Protein AF-A0A653BY93-F1 (afdb_monomer)

Radius of gyration: 13.96 Å; Cα contacts (8 Å, |Δi|>4): 125; chains: 1; bounding box: 40×26×30 Å

Mean predicted aligned error: 3.94 Å

Nearest PDB structures (foldseek):
  1pk8-assembly2_F  TM=9.956E-01  e=1.139E-12  Rattus norvegicus
  1px2-assembly1_A-2  TM=9.949E-01  e=1.066E-12  Rattus norvegicus
  1px2-assembly1_B-2  TM=9.947E-01  e=2.373E-12  Rattus norvegicus
  1pk8-assembly1_B  TM=9.957E-01  e=3.098E-12  Rattus norvegicus
  1pk8-assembly1_D  TM=9.952E-01  e=3.098E-12  Rattus norvegicus

Secondary structure (DSSP, 8-state):
-HHHHHHHHHHHHHHH-TTTS-PPP-EEESSGGG-S--SSSSEEEEESS--TTTTEEEE-SHHHHHHHHHHHHHHTS-EEEEE---GGGG--

Foldseek 3Di:
DVVVVVVVLVVVCVVQPCVRRVDFDKDKFFALPPQQDDPDPFKWKAAADDDDCPRTDTQGDRVSSNVVSVVRNVVVGMMMITYDDPCVVVVD

Solvent-accessible surface area (backbone atoms only — not comparable to full-atom values): 5476 Å² total; per-residue (Å²): 111,69,70,63,53,49,53,52,51,52,54,49,26,72,74,61,34,58,90,77,34,75,71,80,68,68,49,80,31,80,39,36,88,74,52,80,78,76,99,56,71,40,24,34,40,37,43,61,91,58,66,96,70,47,56,55,44,81,32,71,45,72,67,54,43,48,55,47,26,54,54,33,50,76,66,71,40,32,36,36,41,28,67,57,74,71,66,80,74,72,79,118

Organism: Callosobruchus maculatus (NCBI:txid64391)

Sequence (92 aa):
DKPWVFGHLLQLQRRLGKDNFPLIEQTFYPDHHEMITASRFPVVLKLGHAHGGLGKVKVDNISDFQDMASVVAVANTYCTVEPYIDSKLLED

InterPro domains:
  IPR013815 ATP-grasp fold, subdomain 1 [G3DSA:3.30.1490.20] (25-84)
  IPR020898 Synapsin, ATP-binding domain [PF02750] (1-88)

pLDDT: mean 92.58, std 9.6, range [44.97, 98.06]

Structure (mmCIF, N/CA/C/O backbone):
data_AF-A0A653BY93-F1
#
_entry.id   AF-A0A653BY93-F1
#
loop_
_atom_site.group_PDB
_atom_site.id
_atom_site.type_symbol
_atom_site.label_atom_id
_atom_site.label_alt_id
_atom_site.label_comp_id
_atom_site.label_asym_id
_atom_site.label_entity_id
_atom_site.label_seq_id
_atom_site.pdbx_PDB_ins_code
_atom_site.Cartn_x
_atom_site.Cartn_y
_atom_site.Cartn_z
_atom_site.occupancy
_atom_site.B_iso_or_equiv
_atom_site.auth_seq_id
_atom_site.auth_comp_id
_atom_site.auth_asym_id
_atom_site.auth_atom_id
_atom_site.pdbx_PDB_model_num
ATOM 1 N N . ASP A 1 1 ? 2.838 -7.531 -13.238 1.00 76.81 1 ASP A N 1
ATOM 2 C CA . ASP A 1 1 ? 3.180 -6.654 -12.105 1.00 76.81 1 ASP A CA 1
ATOM 3 C C . ASP A 1 1 ? 1.902 -6.142 -11.429 1.00 76.81 1 ASP A C 1
ATOM 5 O O . ASP A 1 1 ? 0.945 -5.853 -12.139 1.00 76.81 1 ASP A O 1
ATOM 9 N N . LYS A 1 2 ? 1.831 -6.105 -10.090 1.00 82.69 2 LYS A N 1
ATOM 10 C CA . LYS A 1 2 ? 0.584 -5.793 -9.351 1.00 82.69 2 LYS A CA 1
ATOM 11 C C . LYS A 1 2 ? 0.157 -4.323 -9.503 1.00 82.69 2 LYS A C 1
ATOM 13 O O . LYS A 1 2 ? -0.987 -4.111 -9.903 1.00 82.69 2 LYS A O 1
ATOM 18 N N . PRO A 1 3 ? 1.039 -3.330 -9.273 1.00 86.25 3 PRO A N 1
ATOM 19 C CA . PRO A 1 3 ? 0.760 -1.922 -9.564 1.00 86.25 3 PRO A CA 1
ATOM 20 C C . PRO A 1 3 ? 0.312 -1.664 -11.005 1.00 86.25 3 PRO A C 1
ATOM 22 O O . PRO A 1 3 ? -0.608 -0.885 -11.238 1.00 86.25 3 PRO A O 1
ATOM 25 N N . TRP A 1 4 ? 0.898 -2.361 -11.983 1.00 90.50 4 TRP A N 1
ATOM 26 C CA . TRP A 1 4 ? 0.514 -2.195 -13.388 1.00 90.50 4 TRP A CA 1
ATOM 27 C C . TRP A 1 4 ? -0.936 -2.625 -13.651 1.00 90.50 4 TRP A C 1
ATOM 29 O O . TRP A 1 4 ? -1.707 -1.893 -14.270 1.00 90.50 4 TRP A O 1
ATOM 39 N N . VAL A 1 5 ? -1.346 -3.775 -13.106 1.00 93.00 5 VAL A N 1
ATOM 40 C CA . VAL A 1 5 ? -2.748 -4.221 -13.165 1.00 93.00 5 VAL A CA 1
ATOM 41 C C . VAL A 1 5 ? -3.663 -3.234 -12.435 1.00 93.00 5 VAL A C 1
ATOM 43 O O . VAL A 1 5 ? -4.737 -2.910 -12.938 1.00 93.00 5 VAL A O 1
ATOM 46 N N . PHE A 1 6 ? -3.226 -2.699 -11.291 1.00 93.69 6 PHE A N 1
ATOM 47 C CA . PHE A 1 6 ? -3.975 -1.681 -10.554 1.00 93.69 6 PHE A CA 1
ATOM 48 C C . PHE A 1 6 ? -4.195 -0.401 -11.382 1.00 93.69 6 PHE A C 1
ATOM 50 O O . PHE A 1 6 ? -5.278 0.182 -11.348 1.00 93.69 6 PHE A O 1
ATOM 57 N N . GLY A 1 7 ? -3.228 -0.020 -12.223 1.00 94.69 7 GLY A N 1
ATOM 58 C CA . GLY A 1 7 ? -3.376 1.061 -13.201 1.00 94.69 7 GLY A CA 1
ATOM 59 C C . GLY A 1 7 ? -4.550 0.858 -14.168 1.00 94.69 7 GLY A C 1
ATOM 60 O O . GLY A 1 7 ? -5.281 1.806 -14.460 1.00 94.69 7 GLY A O 1
ATOM 61 N N . HIS A 1 8 ? -4.803 -0.375 -14.612 1.00 96.56 8 HIS A N 1
ATOM 62 C CA . HIS A 1 8 ? -5.983 -0.688 -15.424 1.00 96.56 8 HIS A CA 1
ATOM 63 C C . HIS A 1 8 ? -7.288 -0.611 -14.626 1.00 96.56 8 HIS A C 1
ATOM 65 O O . HIS A 1 8 ? -8.295 -0.133 -15.148 1.00 96.56 8 HIS A O 1
ATOM 71 N N . LEU A 1 9 ? -7.280 -1.007 -13.350 1.00 97.25 9 LEU A N 1
ATOM 72 C CA . LEU A 1 9 ? -8.445 -0.849 -12.473 1.00 97.25 9 LEU A CA 1
ATOM 73 C C . LEU A 1 9 ? -8.788 0.631 -12.260 1.00 97.25 9 LEU A C 1
ATOM 75 O O . LEU A 1 9 ? -9.960 0.997 -12.303 1.00 97.25 9 LEU A O 1
ATOM 79 N N . LEU A 1 10 ? -7.782 1.500 -12.125 1.00 96.06 10 LEU A N 1
ATOM 80 C CA . LEU A 1 10 ? -7.985 2.951 -12.066 1.00 96.06 10 LEU A CA 1
ATOM 81 C C . LEU A 1 10 ? -8.618 3.495 -13.354 1.00 96.06 10 LEU A C 1
ATOM 83 O O . LEU A 1 10 ? -9.492 4.359 -13.296 1.00 96.06 10 LEU A O 1
ATOM 87 N N . GLN A 1 11 ? -8.223 2.988 -14.526 1.00 96.75 11 GLN A N 1
ATOM 88 C CA . GLN A 1 11 ? -8.852 3.365 -15.801 1.00 96.75 11 GLN A CA 1
ATOM 89 C C . GLN A 1 11 ? -10.324 2.935 -15.862 1.00 96.75 11 GLN A C 1
ATOM 91 O O . GLN A 1 11 ? -11.166 3.697 -16.342 1.00 96.75 11 GLN A O 1
ATOM 96 N N . LEU A 1 12 ? -10.648 1.742 -15.352 1.00 97.19 12 LEU A N 1
ATOM 97 C CA . LEU A 1 12 ? -12.028 1.265 -15.243 1.00 97.19 12 LEU A CA 1
ATOM 98 C C . LEU A 1 12 ? -12.843 2.135 -14.283 1.00 97.19 12 LEU A C 1
ATOM 100 O O . LEU A 1 12 ? -13.922 2.587 -14.660 1.00 97.19 12 LEU A O 1
ATOM 104 N N . GLN A 1 13 ? -12.305 2.456 -13.103 1.00 97.69 13 GLN A N 1
ATOM 105 C CA . GLN A 1 13 ? -12.965 3.347 -12.149 1.00 97.69 13 GLN A CA 1
ATOM 106 C C . GLN A 1 13 ? -13.267 4.718 -12.762 1.00 97.69 13 GLN A C 1
ATOM 108 O O . GLN A 1 13 ? -14.370 5.232 -12.603 1.00 97.69 13 GLN A O 1
ATOM 113 N N . ARG A 1 14 ? -12.321 5.306 -13.508 1.00 96.81 14 ARG A N 1
ATOM 114 C CA . ARG A 1 14 ? -12.528 6.598 -14.188 1.00 96.81 14 ARG A CA 1
ATOM 115 C C . ARG A 1 14 ? -13.659 6.551 -15.215 1.00 96.81 14 ARG A C 1
ATOM 117 O O . ARG A 1 14 ? -14.340 7.552 -15.398 1.00 96.81 14 ARG A O 1
ATOM 124 N N . ARG A 1 15 ? -13.854 5.411 -15.884 1.00 97.94 15 ARG A N 1
ATOM 125 C CA . ARG A 1 15 ? -14.938 5.214 -16.860 1.00 97.94 15 ARG A CA 1
ATOM 126 C C . ARG A 1 15 ? -16.293 4.946 -16.210 1.00 97.94 15 ARG A C 1
ATOM 128 O O . ARG A 1 15 ? -17.299 5.391 -16.745 1.00 97.94 15 ARG A O 1
ATOM 135 N N . LEU A 1 16 ? -16.322 4.177 -15.124 1.00 97.75 16 LEU A N 1
ATOM 136 C CA . LEU A 1 16 ? -17.559 3.694 -14.501 1.00 97.75 16 LEU A CA 1
ATOM 137 C C . LEU A 1 16 ? -18.056 4.601 -13.363 1.00 97.75 16 LEU A C 1
ATOM 139 O O . LEU A 1 16 ? -19.238 4.568 -13.033 1.00 97.75 16 LEU A O 1
ATOM 143 N N . GLY A 1 17 ? -17.182 5.430 -12.790 1.00 96.88 17 GLY A N 1
ATOM 144 C CA . GLY A 1 17 ? -17.462 6.233 -11.599 1.00 96.88 17 GLY A CA 1
ATOM 145 C C . GLY A 1 17 ? -17.216 5.457 -10.301 1.00 96.88 17 GLY A C 1
ATOM 146 O O . GLY A 1 17 ? -17.269 4.226 -10.277 1.00 96.88 17 GLY A O 1
ATOM 147 N N . LYS A 1 18 ? -16.933 6.183 -9.207 1.00 95.75 18 LYS A N 1
ATOM 148 C CA . LYS A 1 18 ? -16.612 5.584 -7.896 1.00 95.75 18 LYS A CA 1
ATOM 149 C C . LYS A 1 18 ? -17.774 4.764 -7.320 1.00 95.75 18 LYS A C 1
ATOM 151 O O . LYS A 1 18 ? -17.515 3.729 -6.722 1.00 95.75 18 LYS A O 1
ATOM 156 N N . ASP A 1 19 ? -19.017 5.175 -7.568 1.00 96.19 19 ASP A N 1
ATOM 157 C CA . ASP A 1 19 ? -20.208 4.488 -7.045 1.00 96.19 19 ASP A CA 1
ATOM 158 C C . ASP A 1 19 ? -20.426 3.117 -7.703 1.00 96.19 19 ASP A C 1
ATOM 160 O O . ASP A 1 19 ? -20.789 2.153 -7.037 1.00 96.19 19 ASP A O 1
ATOM 164 N N . ASN A 1 20 ? -20.149 3.003 -9.007 1.00 96.31 20 ASN A N 1
ATOM 165 C CA . ASN A 1 20 ? -20.304 1.744 -9.748 1.00 96.31 20 ASN A CA 1
ATOM 166 C C . ASN A 1 20 ? -19.058 0.853 -9.674 1.00 96.31 20 ASN A C 1
ATOM 168 O O . ASN A 1 20 ? -19.131 -0.347 -9.937 1.00 96.31 20 ASN A O 1
ATOM 172 N N . PHE A 1 21 ? -17.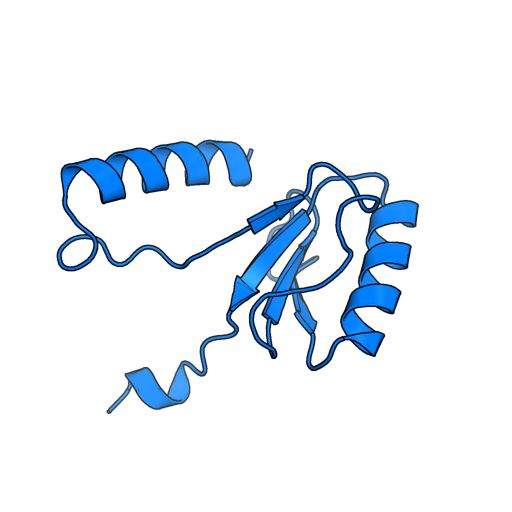898 1.439 -9.373 1.00 97.00 21 PHE A N 1
ATOM 173 C CA . PHE A 1 21 ? -16.636 0.722 -9.248 1.00 97.00 21 PHE A CA 1
ATOM 174 C C . PHE A 1 21 ? -15.824 1.276 -8.063 1.00 97.00 21 PHE A C 1
ATOM 176 O O . PHE A 1 21 ? -14.899 2.079 -8.251 1.00 97.00 21 PHE A O 1
ATOM 183 N N . PRO A 1 22 ? -16.160 0.867 -6.825 1.00 95.00 22 PRO A N 1
ATOM 184 C CA . PRO A 1 22 ? -15.531 1.368 -5.605 1.00 95.00 22 PRO A CA 1
ATOM 185 C C . PRO A 1 22 ? -14.150 0.729 -5.388 1.00 95.00 22 PRO A C 1
ATOM 187 O O 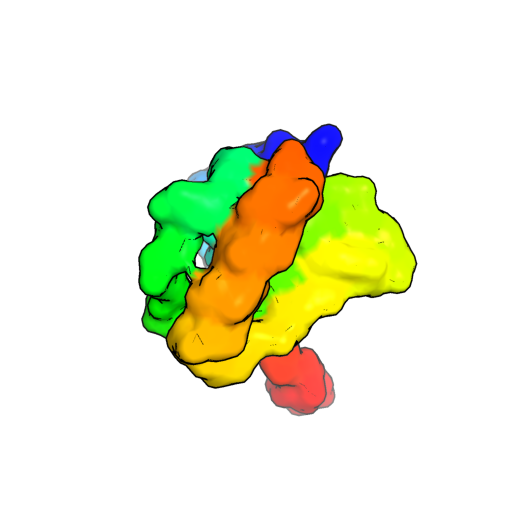. PRO A 1 22 ? -13.934 -0.080 -4.489 1.00 95.00 22 PRO A O 1
ATOM 190 N N . LEU A 1 23 ? -13.192 1.073 -6.249 1.00 96.25 23 LEU A N 1
ATOM 191 C CA . LEU A 1 23 ? -11.793 0.692 -6.093 1.00 96.25 23 LEU A CA 1
ATOM 192 C C . LEU A 1 23 ? -11.191 1.402 -4.875 1.00 96.25 23 LEU A C 1
ATOM 194 O O . LEU A 1 23 ? -11.338 2.619 -4.737 1.00 96.25 23 LEU A O 1
ATOM 198 N N . ILE A 1 24 ? -10.490 0.637 -4.036 1.00 94.94 24 ILE A N 1
ATOM 199 C CA . ILE A 1 24 ? -9.753 1.164 -2.885 1.00 94.94 24 ILE A CA 1
ATOM 200 C C . ILE A 1 24 ? -8.741 2.225 -3.326 1.00 94.94 24 ILE A C 1
ATOM 202 O O . ILE A 1 24 ? -8.112 2.101 -4.376 1.00 94.94 24 ILE A O 1
ATOM 206 N N . GLU A 1 25 ? -8.565 3.267 -2.522 1.00 93.00 25 GLU A N 1
ATOM 207 C CA . GLU A 1 25 ? -7.507 4.244 -2.765 1.00 93.00 25 GLU A CA 1
ATOM 208 C C . GLU A 1 25 ? -6.160 3.633 -2.367 1.00 93.00 25 GLU A C 1
ATOM 210 O O . GLU A 1 25 ? -5.983 3.162 -1.246 1.00 93.00 25 GLU A O 1
ATOM 215 N N . GLN A 1 26 ? -5.215 3.602 -3.304 1.00 95.50 26 GLN A N 1
ATOM 216 C CA . GLN A 1 26 ? -3.900 3.003 -3.110 1.00 95.50 26 GLN A CA 1
ATOM 217 C C . GLN A 1 26 ? -2.830 3.938 -3.671 1.00 95.50 26 GLN A C 1
ATOM 219 O O . GLN A 1 26 ? -2.923 4.388 -4.815 1.00 95.50 26 GLN A O 1
ATOM 224 N N . THR A 1 27 ? -1.799 4.188 -2.874 1.00 95.81 27 THR A N 1
ATOM 225 C CA . THR A 1 27 ? -0.611 4.948 -3.261 1.00 95.81 27 THR A CA 1
ATOM 226 C C . THR A 1 27 ? 0.494 3.980 -3.661 1.00 95.81 27 THR A C 1
ATOM 228 O O . THR A 1 27 ? 0.750 3.002 -2.956 1.00 95.81 27 THR A O 1
ATOM 231 N N . PHE A 1 28 ? 1.149 4.244 -4.789 1.00 96.44 28 PHE A N 1
ATOM 232 C CA . PHE A 1 28 ? 2.318 3.501 -5.252 1.00 96.44 28 PHE A CA 1
ATOM 233 C C . PHE A 1 28 ? 3.588 4.279 -4.915 1.00 96.44 28 PHE A C 1
ATOM 235 O O . PHE A 1 28 ? 3.665 5.464 -5.223 1.00 96.44 28 PHE A O 1
ATOM 242 N N . TYR A 1 29 ? 4.564 3.591 -4.327 1.00 96.75 29 TYR A N 1
ATOM 243 C CA . TYR A 1 29 ? 5.890 4.117 -4.027 1.00 96.75 29 TYR A CA 1
ATOM 244 C C . TYR A 1 29 ? 6.916 3.301 -4.824 1.00 96.75 29 TYR A C 1
ATOM 246 O O . TYR A 1 29 ? 7.049 2.099 -4.558 1.00 96.75 29 TYR A O 1
ATOM 254 N N . PRO A 1 30 ? 7.617 3.899 -5.808 1.00 95.69 30 PRO A N 1
ATOM 255 C CA . PRO A 1 30 ? 8.634 3.201 -6.597 1.00 95.69 30 PRO A CA 1
ATOM 256 C C . PRO A 1 30 ? 9.775 2.647 -5.736 1.00 95.69 30 PRO A C 1
ATOM 258 O O . PRO A 1 30 ? 10.312 1.583 -6.037 1.00 95.69 30 PRO A O 1
ATOM 261 N N . ASP A 1 31 ? 10.099 3.353 -4.653 1.00 95.25 31 ASP A N 1
ATOM 262 C CA . ASP A 1 31 ? 11.089 2.993 -3.647 1.00 95.25 31 ASP A CA 1
ATOM 263 C C . ASP A 1 31 ? 10.760 3.664 -2.294 1.00 95.25 31 ASP A C 1
ATOM 265 O O . ASP A 1 31 ? 9.717 4.300 -2.122 1.00 95.25 31 ASP A O 1
ATOM 269 N N . HIS A 1 32 ? 11.640 3.484 -1.309 1.00 96.38 32 HIS A N 1
ATOM 270 C CA . HIS A 1 32 ? 11.456 3.966 0.059 1.00 96.38 32 HIS A CA 1
ATOM 271 C C . HIS A 1 32 ? 11.583 5.490 0.237 1.00 96.38 32 HIS A C 1
ATOM 273 O O . HIS A 1 32 ? 11.100 6.009 1.242 1.00 96.38 32 HIS A O 1
ATOM 279 N N . HIS A 1 33 ? 12.219 6.223 -0.683 1.00 96.31 33 HIS A N 1
ATOM 280 C CA . HIS A 1 33 ? 12.522 7.647 -0.493 1.00 96.31 33 HIS A CA 1
ATOM 281 C C . HIS A 1 33 ? 11.262 8.518 -0.435 1.00 96.31 33 HIS A C 1
ATOM 283 O O . HIS A 1 33 ? 11.252 9.554 0.227 1.00 96.31 33 HIS A O 1
ATOM 289 N N . GLU A 1 34 ? 10.186 8.0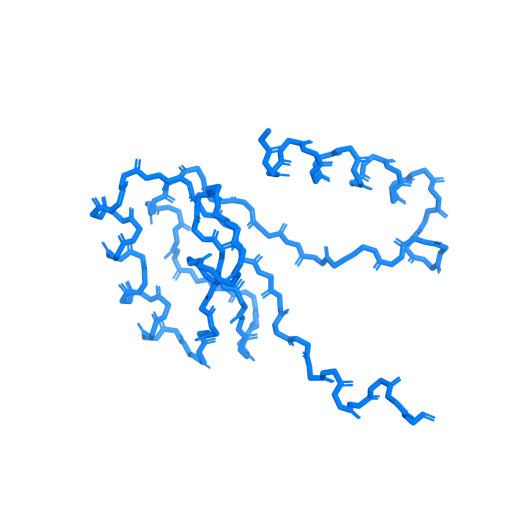91 -1.095 1.00 93.75 34 GLU A N 1
ATOM 290 C CA . GLU A 1 34 ? 8.909 8.808 -1.118 1.00 93.75 34 GLU A CA 1
ATOM 291 C C . GLU A 1 34 ? 7.994 8.459 0.076 1.00 93.75 34 GLU A C 1
ATOM 293 O O . GLU A 1 34 ? 6.937 9.070 0.256 1.00 93.75 34 GLU A O 1
ATOM 298 N N . MET A 1 35 ? 8.389 7.511 0.935 1.00 96.12 35 MET A N 1
ATOM 299 C CA . MET A 1 35 ? 7.595 7.049 2.080 1.00 96.12 35 MET A CA 1
ATOM 300 C C . MET A 1 35 ? 7.686 7.992 3.295 1.00 96.12 35 MET A C 1
ATOM 302 O O . MET A 1 35 ? 8.151 7.628 4.372 1.00 96.12 35 MET A O 1
ATOM 306 N N . ILE A 1 36 ? 7.192 9.222 3.149 1.00 92.88 36 ILE A N 1
ATOM 307 C CA . ILE A 1 36 ? 7.257 10.254 4.203 1.00 92.88 36 ILE A CA 1
ATOM 308 C C . ILE A 1 36 ? 6.084 10.144 5.191 1.00 92.88 36 ILE A C 1
ATOM 310 O O . ILE A 1 36 ? 6.241 10.335 6.394 1.00 92.88 36 ILE A O 1
ATOM 314 N N . THR A 1 37 ? 4.879 9.859 4.700 1.00 92.31 37 THR A N 1
ATOM 315 C CA . THR A 1 37 ? 3.673 9.707 5.526 1.00 92.31 37 THR A CA 1
ATOM 316 C C . THR A 1 37 ? 2.565 9.010 4.734 1.00 92.31 37 THR A C 1
ATOM 318 O O . THR A 1 37 ? 2.672 8.839 3.517 1.00 92.31 37 THR A O 1
ATOM 321 N N . ALA A 1 38 ? 1.479 8.655 5.418 1.00 91.38 38 ALA A N 1
ATOM 322 C CA . ALA A 1 38 ? 0.228 8.211 4.820 1.00 91.38 38 ALA A CA 1
ATOM 323 C C . ALA A 1 38 ? -0.910 9.185 5.170 1.00 91.38 38 ALA A C 1
ATOM 325 O O . ALA A 1 38 ? -0.857 9.892 6.175 1.00 91.38 38 ALA A O 1
ATOM 326 N N . SER A 1 39 ? -1.962 9.217 4.348 1.00 83.38 39 SER A N 1
ATOM 327 C CA . SER A 1 39 ? -3.103 10.126 4.542 1.00 83.38 39 SER A CA 1
ATOM 328 C C . SER A 1 39 ? -3.931 9.811 5.793 1.00 83.38 39 SER A C 1
ATOM 330 O O . SER A 1 39 ? -4.489 10.721 6.403 1.00 83.38 39 SER A O 1
ATOM 332 N N . ARG A 1 40 ? -4.026 8.532 6.180 1.00 90.31 40 ARG A N 1
ATOM 333 C CA . ARG A 1 40 ? -4.776 8.066 7.353 1.00 90.31 40 ARG A CA 1
ATOM 334 C C . ARG A 1 40 ? -4.237 6.723 7.830 1.00 90.31 40 ARG A C 1
ATOM 336 O O . ARG A 1 40 ? -4.059 5.830 7.015 1.00 90.31 40 ARG A O 1
ATOM 343 N N . PHE A 1 41 ? -4.063 6.569 9.140 1.00 95.56 41 PHE A N 1
ATOM 344 C CA . PHE A 1 41 ? -3.738 5.294 9.781 1.00 95.56 41 PHE A CA 1
ATOM 345 C C . PHE A 1 41 ? -4.988 4.640 10.407 1.00 95.56 41 PHE A C 1
ATOM 347 O O . PHE A 1 41 ? -5.913 5.366 10.791 1.00 95.56 41 PHE A O 1
ATOM 354 N N . PRO A 1 42 ? -5.031 3.299 10.540 1.00 97.19 42 PRO A N 1
ATOM 355 C CA . PRO A 1 42 ? -4.027 2.340 10.070 1.00 97.19 42 PRO A CA 1
ATOM 356 C C . PRO A 1 42 ? -4.037 2.150 8.544 1.00 97.19 42 PRO A C 1
ATOM 358 O O . PRO A 1 42 ? -5.057 2.350 7.883 1.00 97.19 42 PRO A O 1
ATOM 361 N N . VAL A 1 43 ? -2.900 1.728 7.989 1.00 97.50 43 VAL A N 1
ATOM 362 C CA . VAL A 1 43 ? -2.750 1.371 6.567 1.00 97.50 43 VAL A CA 1
ATOM 363 C C . VAL A 1 43 ? -2.311 -0.075 6.395 1.00 97.50 43 VAL A C 1
ATOM 365 O O . VAL A 1 43 ? -1.778 -0.695 7.312 1.00 97.50 43 VAL A O 1
ATOM 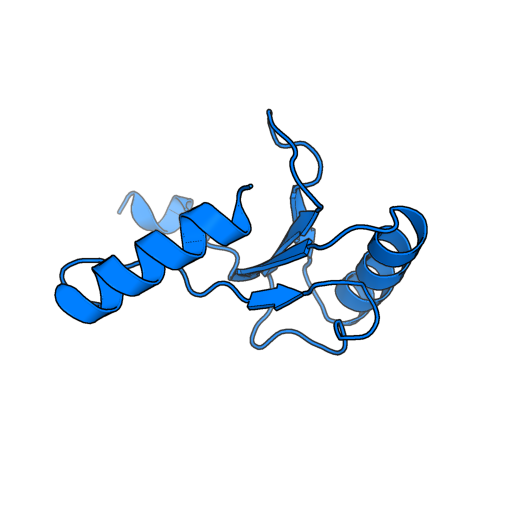368 N N . VAL A 1 44 ? -2.508 -0.610 5.196 1.00 97.31 44 VAL A N 1
ATOM 369 C CA . VAL A 1 44 ? -1.905 -1.859 4.738 1.00 97.31 44 VAL A CA 1
ATOM 370 C C . VAL A 1 44 ? -0.804 -1.522 3.742 1.00 97.31 44 VAL A C 1
ATOM 372 O O . VAL A 1 44 ? -1.070 -1.009 2.656 1.00 97.31 44 VAL A O 1
ATOM 375 N N . LEU A 1 45 ? 0.435 -1.846 4.099 1.00 97.44 45 LEU A N 1
ATOM 376 C CA . LEU A 1 45 ? 1.582 -1.793 3.201 1.00 97.44 45 LEU A CA 1
ATOM 377 C C . LEU A 1 45 ? 1.736 -3.139 2.495 1.00 97.44 45 LEU A C 1
ATOM 379 O O . LEU A 1 45 ? 1.665 -4.188 3.134 1.00 97.44 45 LEU A O 1
ATOM 383 N N . LYS A 1 46 ? 1.968 -3.123 1.180 1.00 96.88 46 LYS A N 1
ATOM 384 C CA . LYS A 1 46 ? 2.223 -4.310 0.354 1.00 96.88 46 LYS A CA 1
ATOM 385 C C . LYS A 1 46 ? 3.555 -4.148 -0.374 1.00 96.88 46 LYS A C 1
ATOM 387 O O . LYS A 1 46 ? 3.680 -3.323 -1.274 1.00 96.88 46 LYS A O 1
ATOM 392 N N . LEU A 1 47 ? 4.540 -4.943 0.018 1.00 95.44 47 LEU A N 1
ATOM 393 C CA . LEU A 1 47 ? 5.904 -4.905 -0.491 1.00 95.44 47 LEU A CA 1
ATOM 394 C C . LEU A 1 47 ? 6.047 -5.768 -1.755 1.00 95.44 47 LEU A C 1
ATOM 396 O O . LEU A 1 47 ? 5.710 -6.956 -1.743 1.00 95.44 47 LEU A O 1
ATOM 400 N N . GLY A 1 48 ? 6.552 -5.171 -2.838 1.00 92.44 48 GLY A N 1
ATOM 401 C CA . GLY A 1 48 ? 6.872 -5.856 -4.090 1.00 92.44 48 GLY A CA 1
ATOM 402 C C . GLY A 1 48 ? 5.739 -6.721 -4.663 1.00 92.44 48 GLY A C 1
ATOM 403 O O . GLY A 1 48 ? 4.555 -6.357 -4.668 1.00 92.44 48 GLY A O 1
ATOM 404 N N . HIS A 1 49 ? 6.107 -7.894 -5.184 1.00 89.62 49 HIS A N 1
ATOM 405 C CA . HIS A 1 49 ? 5.192 -8.847 -5.815 1.00 89.62 49 HIS A CA 1
ATOM 406 C C . HIS A 1 49 ? 5.134 -10.176 -5.050 1.00 89.62 49 HIS A C 1
ATOM 408 O O . HIS A 1 49 ? 5.733 -11.168 -5.451 1.00 89.62 49 HIS A O 1
ATOM 414 N N . ALA A 1 50 ? 4.385 -10.208 -3.946 1.00 88.44 50 ALA A N 1
ATOM 415 C CA . ALA A 1 50 ? 4.288 -11.397 -3.093 1.00 88.44 50 ALA A CA 1
ATOM 416 C C . ALA A 1 50 ? 2.862 -11.984 -2.986 1.00 88.44 50 ALA A C 1
ATOM 418 O O . ALA A 1 50 ? 1.855 -11.256 -2.983 1.00 88.44 50 ALA A O 1
ATOM 419 N N . HIS A 1 51 ? 2.762 -13.309 -2.845 1.00 87.19 51 HIS A N 1
ATOM 420 C CA . HIS A 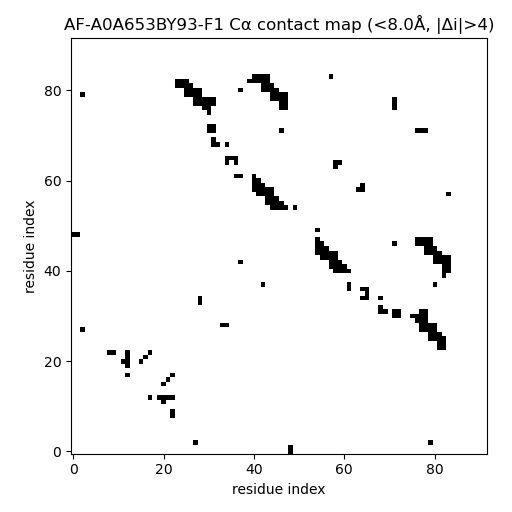1 51 ? 1.510 -14.082 -2.731 1.00 87.19 51 HIS A CA 1
ATOM 421 C C . HIS A 1 51 ? 1.313 -14.652 -1.313 1.00 87.19 51 HIS A C 1
ATOM 423 O O . HIS A 1 51 ? 2.191 -14.517 -0.470 1.00 87.19 51 HIS A O 1
ATOM 429 N N . GLY A 1 52 ? 0.137 -15.224 -1.020 1.00 87.56 52 GLY A N 1
ATOM 430 C CA . GLY A 1 52 ? -0.115 -15.925 0.252 1.00 87.56 52 GLY A CA 1
ATOM 431 C C . GLY A 1 52 ? 0.031 -15.062 1.512 1.00 87.56 52 GLY A C 1
ATOM 432 O O . GLY A 1 52 ? 0.570 -15.521 2.507 1.00 87.56 52 GLY A O 1
ATOM 433 N N . GLY A 1 53 ? -0.364 -13.786 1.459 1.00 87.44 53 GLY A N 1
ATOM 434 C CA . GLY A 1 53 ? -0.221 -12.866 2.601 1.00 87.44 53 GLY A CA 1
ATOM 435 C C . GLY A 1 53 ? 1.188 -12.293 2.812 1.00 87.44 53 GLY A C 1
ATOM 436 O O . GLY A 1 53 ? 1.317 -11.258 3.453 1.00 87.44 53 GLY A O 1
ATOM 437 N N . LEU A 1 54 ? 2.226 -12.854 2.184 1.00 91.50 54 LEU A N 1
ATOM 438 C CA . LEU A 1 54 ? 3.601 -12.370 2.334 1.00 91.50 54 LEU A CA 1
ATOM 439 C C . LEU A 1 54 ? 3.760 -10.914 1.882 1.00 91.50 54 LEU A C 1
ATOM 441 O O . LEU A 1 54 ? 3.112 -10.473 0.920 1.00 91.50 54 LEU A O 1
ATOM 445 N N . GLY A 1 55 ? 4.621 -10.187 2.598 1.00 91.81 55 GLY A N 1
ATOM 446 C CA . GLY A 1 55 ? 4.933 -8.781 2.346 1.00 91.81 55 GLY A CA 1
ATOM 447 C C . GLY A 1 55 ? 3.757 -7.829 2.565 1.00 91.81 55 GLY A C 1
ATOM 448 O O . GLY A 1 55 ? 3.798 -6.721 2.045 1.00 91.81 55 GLY A O 1
ATOM 449 N N . LYS A 1 56 ? 2.691 -8.254 3.258 1.00 96.19 56 LYS A N 1
ATOM 450 C CA . LYS A 1 56 ? 1.522 -7.418 3.565 1.00 96.19 56 LYS A CA 1
ATOM 451 C C . LYS A 1 56 ? 1.475 -7.188 5.061 1.00 96.19 56 LYS A C 1
ATOM 453 O O . LYS A 1 56 ? 1.393 -8.149 5.820 1.00 96.19 56 LYS A O 1
ATOM 458 N N . VAL A 1 57 ? 1.557 -5.932 5.468 1.00 97.00 57 VAL A N 1
ATOM 459 C CA . VAL A 1 57 ? 1.714 -5.551 6.871 1.00 97.00 57 VAL A CA 1
ATOM 460 C C . VAL A 1 57 ? 0.702 -4.463 7.189 1.00 97.00 57 VAL A C 1
ATOM 462 O O . VAL A 1 57 ? 0.579 -3.496 6.437 1.00 97.00 57 VAL A O 1
ATOM 465 N N . LYS A 1 58 ? -0.036 -4.631 8.287 1.00 97.25 58 LYS A N 1
ATOM 466 C CA . LYS A 1 58 ? -0.830 -3.551 8.871 1.00 97.25 58 LYS A CA 1
ATOM 467 C C . LYS A 1 58 ? 0.119 -2.631 9.634 1.00 97.25 58 LYS A C 1
ATOM 469 O O . LYS A 1 58 ? 0.905 -3.112 10.441 1.00 97.25 58 LYS A O 1
ATOM 474 N N . VAL A 1 59 ? 0.040 -1.339 9.362 1.00 98.00 59 VAL A N 1
ATOM 475 C CA . VAL A 1 59 ? 0.876 -0.302 9.965 1.00 98.00 59 VAL A CA 1
ATOM 476 C C . VAL A 1 59 ? -0.046 0.654 10.708 1.00 98.00 59 VAL A C 1
ATOM 478 O O . VAL A 1 59 ? -0.939 1.248 10.097 1.00 98.00 59 VAL A O 1
ATOM 481 N N . ASP A 1 60 ? 0.130 0.768 12.023 1.00 97.94 60 ASP A N 1
ATOM 482 C CA . ASP A 1 60 ? -0.864 1.398 12.895 1.00 97.94 60 ASP A CA 1
ATOM 483 C C . ASP A 1 60 ? -0.635 2.896 13.110 1.00 97.94 60 ASP A C 1
ATOM 485 O O . ASP A 1 60 ? -1.574 3.621 13.440 1.00 97.94 60 ASP A O 1
ATOM 489 N N . ASN A 1 61 ? 0.590 3.380 12.912 1.00 97.69 61 ASN A N 1
ATOM 490 C CA . ASN A 1 61 ? 0.945 4.776 13.140 1.00 97.69 61 ASN A CA 1
ATOM 491 C C . ASN A 1 61 ? 2.137 5.224 12.271 1.00 97.69 61 ASN A C 1
ATOM 493 O O . ASN A 1 61 ? 2.729 4.435 11.533 1.00 97.69 61 ASN A O 1
ATOM 497 N N . ILE A 1 62 ? 2.483 6.513 12.355 1.00 97.75 62 ILE A N 1
ATOM 498 C CA . ILE A 1 62 ? 3.559 7.111 11.555 1.00 97.75 62 ILE A CA 1
ATOM 499 C C . ILE A 1 62 ? 4.951 6.572 11.905 1.00 97.75 62 ILE A C 1
ATOM 501 O O . ILE A 1 62 ? 5.772 6.440 11.004 1.00 97.75 62 ILE A O 1
ATOM 505 N N . SER A 1 63 ? 5.217 6.234 13.168 1.00 97.69 63 SER A N 1
ATOM 506 C CA . SER A 1 63 ? 6.506 5.669 13.576 1.00 97.69 63 SER A CA 1
ATOM 507 C C . SER A 1 63 ? 6.705 4.295 12.940 1.00 97.69 63 SER A C 1
ATOM 509 O O . SER A 1 63 ? 7.702 4.087 12.254 1.00 97.69 63 SER A O 1
ATOM 511 N N . ASP A 1 64 ? 5.700 3.417 13.029 1.00 98.06 64 ASP A N 1
ATOM 512 C CA . ASP A 1 64 ? 5.724 2.102 12.373 1.00 98.06 64 ASP A CA 1
ATOM 513 C C . ASP A 1 64 ? 5.879 2.236 10.846 1.00 98.06 64 ASP A C 1
ATOM 515 O O . ASP A 1 64 ? 6.500 1.402 10.188 1.00 98.06 64 ASP A O 1
ATOM 519 N N . PHE A 1 65 ? 5.309 3.290 10.252 1.00 98.06 65 PHE A N 1
ATOM 520 C CA . PHE A 1 65 ? 5.431 3.556 8.820 1.00 98.06 65 PHE A CA 1
ATOM 521 C C . PHE A 1 65 ? 6.861 3.917 8.415 1.00 98.06 65 PHE A C 1
ATOM 523 O O . PHE A 1 65 ? 7.352 3.415 7.403 1.00 98.06 65 PHE A O 1
ATOM 530 N N . GLN A 1 66 ? 7.533 4.751 9.211 1.00 97.31 66 GLN A N 1
ATOM 531 C CA . GLN A 1 66 ? 8.939 5.099 9.002 1.00 97.31 66 GLN A CA 1
ATOM 532 C C . GLN A 1 66 ? 9.854 3.883 9.197 1.00 97.31 66 GLN A C 1
ATOM 534 O O . GLN A 1 66 ? 10.758 3.657 8.390 1.00 97.31 66 GLN A O 1
ATOM 539 N N . ASP A 1 67 ? 9.563 3.036 10.185 1.00 97.62 67 ASP A N 1
ATOM 540 C CA . ASP A 1 67 ? 10.279 1.772 10.369 1.00 97.62 67 ASP A CA 1
ATOM 541 C C . ASP A 1 67 ? 10.101 0.859 9.148 1.00 97.62 67 ASP A C 1
ATOM 543 O O . ASP A 1 67 ? 11.073 0.316 8.617 1.00 97.62 67 ASP A O 1
ATOM 547 N N . MET A 1 68 ? 8.883 0.750 8.612 1.00 97.75 68 MET A N 1
ATOM 548 C CA . MET A 1 68 ? 8.630 -0.028 7.399 1.00 97.75 68 MET A CA 1
ATOM 549 C C . MET A 1 68 ? 9.298 0.552 6.147 1.00 97.75 68 MET A C 1
ATOM 551 O O . MET A 1 68 ? 9.703 -0.224 5.279 1.00 97.75 68 MET A O 1
ATOM 555 N N . ALA A 1 69 ? 9.466 1.873 6.045 1.00 97.38 69 ALA A N 1
ATOM 556 C CA . ALA A 1 69 ? 10.233 2.482 4.958 1.00 97.38 69 ALA A CA 1
ATOM 557 C C . ALA A 1 69 ? 11.687 1.977 4.953 1.00 97.38 69 ALA A C 1
ATOM 559 O O . ALA A 1 69 ? 12.226 1.654 3.895 1.00 97.38 69 ALA A O 1
ATOM 560 N N . SER A 1 70 ? 12.296 1.797 6.131 1.00 97.19 70 SER A N 1
ATOM 561 C CA . SER A 1 70 ? 13.638 1.207 6.238 1.00 97.19 70 SER A CA 1
ATOM 562 C C . SER A 1 70 ? 13.681 -0.258 5.772 1.00 97.19 70 SER A C 1
ATOM 564 O O . SER A 1 70 ? 14.620 -0.666 5.087 1.00 97.19 70 SER A O 1
ATOM 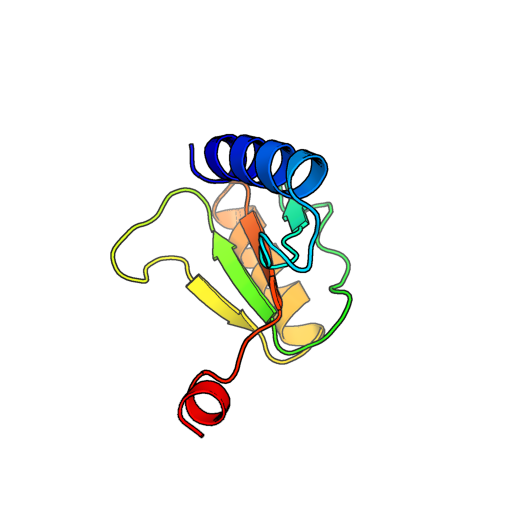566 N N . VAL A 1 71 ? 12.630 -1.043 6.045 1.00 96.69 71 VAL A N 1
ATOM 567 C CA . VAL A 1 71 ? 12.501 -2.425 5.548 1.00 96.69 71 VAL A CA 1
ATOM 568 C C . VAL A 1 71 ? 12.386 -2.446 4.023 1.00 96.69 71 VAL A C 1
ATOM 570 O O . VAL A 1 71 ? 13.014 -3.275 3.363 1.00 96.69 71 VAL A O 1
ATOM 573 N N . VAL A 1 72 ? 11.620 -1.515 3.448 1.00 97.12 72 VAL A N 1
ATOM 574 C CA . VAL A 1 72 ? 11.491 -1.352 1.991 1.00 97.12 72 VAL A CA 1
ATOM 575 C C . VAL A 1 72 ? 12.836 -0.980 1.367 1.00 97.12 72 VAL A C 1
ATOM 577 O O . VAL A 1 72 ? 13.195 -1.540 0.330 1.00 97.12 72 VAL A O 1
ATOM 580 N N . ALA A 1 73 ? 13.613 -0.113 2.025 1.00 97.19 73 ALA A N 1
ATOM 581 C CA . ALA A 1 73 ? 14.957 0.260 1.592 1.00 97.19 73 ALA A CA 1
ATOM 582 C C . ALA A 1 73 ? 15.881 -0.962 1.491 1.00 97.19 73 ALA A C 1
ATOM 584 O O . ALA A 1 73 ? 16.536 -1.161 0.469 1.00 97.19 73 ALA A O 1
ATOM 585 N N . VAL A 1 74 ? 15.879 -1.825 2.514 1.00 97.31 74 VAL A N 1
ATOM 586 C CA . VAL A 1 74 ? 16.673 -3.068 2.530 1.00 97.31 74 VAL A CA 1
ATOM 587 C C . VAL A 1 74 ? 16.203 -4.053 1.458 1.00 97.31 74 VAL A C 1
ATOM 589 O O . VAL A 1 74 ? 17.022 -4.715 0.825 1.00 97.31 74 VAL A O 1
ATOM 592 N N . ALA A 1 75 ? 14.893 -4.147 1.230 1.00 95.44 75 ALA A N 1
ATOM 593 C CA . ALA A 1 75 ? 14.329 -5.028 0.213 1.00 95.44 75 ALA A CA 1
ATOM 594 C C . ALA A 1 75 ? 14.581 -4.546 -1.229 1.00 95.44 75 ALA A C 1
ATOM 596 O O . ALA A 1 75 ? 14.410 -5.333 -2.160 1.00 95.44 75 ALA A O 1
ATOM 597 N N . ASN A 1 76 ? 14.974 -3.278 -1.410 1.00 95.38 76 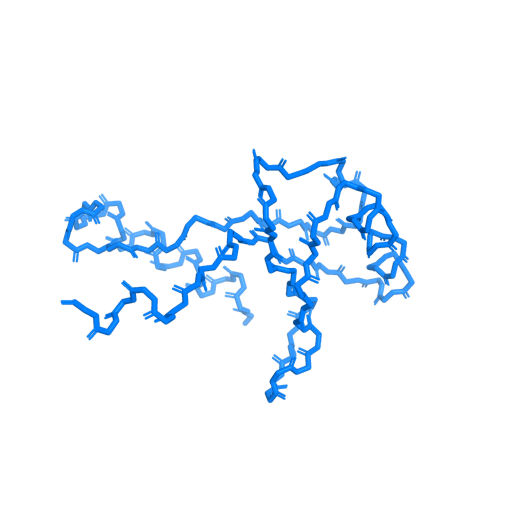ASN A N 1
ATOM 598 C CA . ASN A 1 76 ? 15.290 -2.645 -2.691 1.00 95.38 76 ASN A CA 1
ATOM 599 C C . ASN A 1 76 ? 14.216 -2.889 -3.771 1.00 95.38 76 ASN A C 1
ATOM 601 O O . ASN A 1 76 ? 14.494 -3.354 -4.877 1.00 95.38 76 ASN A O 1
ATOM 605 N N . THR A 1 77 ? 12.959 -2.623 -3.417 1.00 94.81 77 THR A N 1
ATOM 606 C CA . THR A 1 77 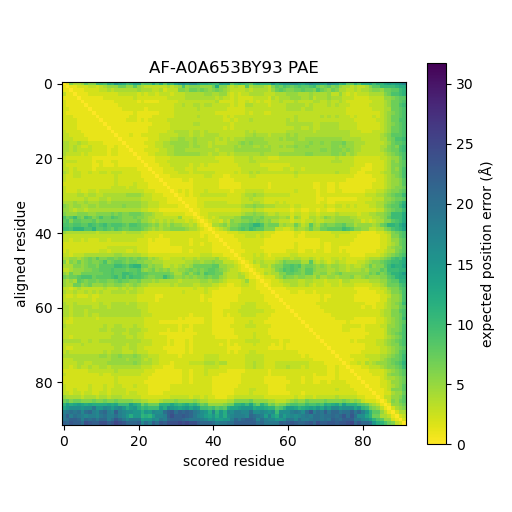? 11.789 -2.825 -4.280 1.00 94.81 77 THR A CA 1
ATOM 607 C C . THR A 1 77 ? 10.736 -1.751 -4.018 1.00 94.81 77 THR A C 1
ATOM 609 O O . THR A 1 77 ? 10.762 -1.073 -2.994 1.00 94.81 77 THR A O 1
ATOM 612 N N . TYR A 1 78 ? 9.759 -1.648 -4.917 1.00 96.00 78 TYR A N 1
ATOM 613 C CA . TYR A 1 78 ? 8.573 -0.819 -4.733 1.00 96.00 78 TYR A CA 1
ATOM 614 C C . TYR A 1 78 ? 7.657 -1.342 -3.613 1.00 96.00 78 TYR A C 1
ATOM 616 O O . TYR A 1 78 ? 7.674 -2.531 -3.260 1.00 96.00 78 TYR A O 1
ATOM 624 N N . CYS A 1 79 ? 6.761 -0.483 -3.127 1.00 97.19 79 CYS A N 1
ATOM 625 C CA . CYS A 1 79 ? 5.617 -0.896 -2.319 1.00 97.19 79 CYS A CA 1
ATOM 626 C C . CYS A 1 79 ? 4.339 -0.132 -2.696 1.00 97.19 79 CYS A C 1
ATOM 628 O O . CYS A 1 79 ? 4.360 0.861 -3.420 1.00 97.19 79 CYS A O 1
ATOM 630 N N . THR A 1 80 ? 3.198 -0.619 -2.218 1.00 97.19 80 THR A N 1
ATOM 631 C CA . THR A 1 80 ? 1.925 0.107 -2.281 1.00 97.19 80 THR A CA 1
ATOM 632 C C . THR A 1 80 ? 1.319 0.220 -0.896 1.00 97.19 80 THR A C 1
ATOM 634 O O . THR A 1 80 ? 1.414 -0.729 -0.117 1.00 97.19 80 THR A O 1
ATOM 637 N N . VAL A 1 81 ? 0.642 1.326 -0.616 1.00 97.56 81 VAL A N 1
ATOM 638 C CA . VAL A 1 81 ? -0.029 1.577 0.663 1.00 97.56 81 VAL A CA 1
ATOM 639 C C . VAL A 1 81 ? -1.488 1.908 0.399 1.00 97.56 81 VAL A C 1
ATOM 641 O O . VAL A 1 81 ? -1.796 2.695 -0.490 1.00 97.56 81 VAL A O 1
ATOM 644 N N . GLU A 1 82 ? -2.386 1.316 1.171 1.00 96.75 82 GLU A N 1
ATOM 645 C CA . GLU A 1 82 ? -3.827 1.569 1.101 1.00 96.75 82 GLU A CA 1
ATOM 646 C C . GLU A 1 82 ? -4.427 1.637 2.512 1.00 96.75 82 GLU A C 1
ATOM 648 O O . GLU A 1 82 ? -3.842 1.078 3.443 1.00 96.75 82 GLU A O 1
ATOM 653 N N . PRO A 1 83 ? -5.576 2.301 2.714 1.00 96.62 83 PRO A N 1
ATOM 654 C CA . PRO A 1 83 ? -6.252 2.312 4.005 1.00 96.62 83 PRO A CA 1
ATOM 655 C C . PRO A 1 83 ? -6.562 0.897 4.497 1.00 96.62 83 PRO A C 1
ATOM 657 O O . PRO A 1 83 ? -7.017 0.045 3.733 1.00 96.62 83 PRO A O 1
ATOM 660 N N . TYR A 1 84 ? -6.359 0.647 5.789 1.00 95.50 84 TYR A N 1
ATOM 661 C CA . TYR A 1 84 ? -6.849 -0.580 6.403 1.00 95.50 84 TYR A CA 1
ATOM 662 C C . TYR A 1 84 ? -8.378 -0.533 6.504 1.00 95.50 84 TYR A C 1
ATOM 664 O O . TYR A 1 84 ? -8.947 0.428 7.024 1.00 95.50 84 TYR A O 1
ATOM 672 N N . ILE A 1 85 ? -9.034 -1.589 6.025 1.00 93.69 85 ILE A N 1
ATOM 673 C CA . ILE A 1 85 ? -10.484 -1.759 6.107 1.00 93.69 85 ILE A CA 1
ATOM 674 C C . ILE A 1 85 ? -10.778 -2.807 7.174 1.00 93.69 85 ILE A C 1
ATOM 676 O O . ILE A 1 85 ? -10.320 -3.945 7.065 1.00 93.69 85 ILE A O 1
ATOM 680 N N . ASP A 1 86 ? -11.550 -2.431 8.193 1.00 88.88 86 ASP A N 1
ATOM 681 C CA . ASP A 1 86 ? -12.073 -3.401 9.152 1.00 88.88 86 ASP A CA 1
ATOM 682 C C . ASP A 1 86 ? -13.242 -4.154 8.513 1.00 88.88 86 ASP A C 1
ATOM 684 O O . ASP A 1 86 ? -14.382 -3.690 8.504 1.00 88.88 86 ASP A O 1
ATOM 688 N N . SER A 1 87 ? -12.939 -5.308 7.920 1.00 78.12 87 SER A N 1
ATOM 689 C CA . SER A 1 87 ? -13.921 -6.094 7.175 1.00 78.12 87 SER A CA 1
ATOM 690 C C . SER A 1 87 ? -15.029 -6.675 8.049 1.00 78.12 87 SER A C 1
ATOM 692 O O . SER A 1 87 ? -16.045 -7.089 7.506 1.00 78.12 87 SER A O 1
ATOM 694 N N . LYS A 1 88 ? -14.876 -6.684 9.381 1.00 73.44 88 LYS A N 1
ATOM 695 C CA . LYS A 1 88 ? -15.942 -7.126 10.294 1.00 73.44 88 LYS A CA 1
ATOM 696 C C . LYS A 1 88 ? -17.156 -6.197 10.274 1.00 73.44 88 LYS A C 1
ATOM 698 O O . LYS A 1 88 ? -18.245 -6.635 10.597 1.00 73.44 88 LYS A O 1
ATOM 703 N N . LEU A 1 89 ? -16.971 -4.938 9.875 1.00 58.81 89 LEU A N 1
ATOM 704 C CA . LEU A 1 89 ? -18.046 -3.948 9.749 1.00 58.81 89 LEU A CA 1
ATOM 705 C C . LEU A 1 89 ? -18.766 -4.004 8.390 1.00 58.81 89 LEU A C 1
ATOM 707 O O . LEU A 1 89 ? -19.645 -3.188 8.139 1.00 58.81 89 LEU A O 1
ATOM 711 N N . LEU A 1 90 ? -18.353 -4.902 7.488 1.00 58.50 90 LEU A N 1
ATOM 712 C CA . LEU A 1 90 ? -18.966 -5.090 6.165 1.00 58.50 90 LEU A CA 1
ATOM 713 C C . LEU A 1 90 ? -19.937 -6.283 6.127 1.00 58.50 90 LEU A C 1
ATOM 715 O O . LEU A 1 90 ? -20.484 -6.577 5.067 1.00 58.50 90 LEU A O 1
ATOM 719 N N . GLU A 1 91 ? -20.098 -6.994 7.246 1.00 52.56 91 GLU A N 1
ATOM 720 C CA . GLU A 1 91 ? -20.999 -8.149 7.385 1.00 52.56 91 GLU A CA 1
ATOM 721 C C . GLU A 1 91 ? -22.372 -7.776 7.992 1.00 52.56 91 GLU A C 1
ATOM 723 O O . GLU A 1 91 ? -23.240 -8.646 8.072 1.00 52.56 91 GLU A O 1
ATOM 728 N N . ASP A 1 92 ? -22.572 -6.502 8.356 1.00 44.97 92 ASP A N 1
ATOM 729 C CA . ASP A 1 92 ? -23.842 -5.901 8.808 1.00 44.97 92 ASP A CA 1
ATOM 730 C C . ASP A 1 9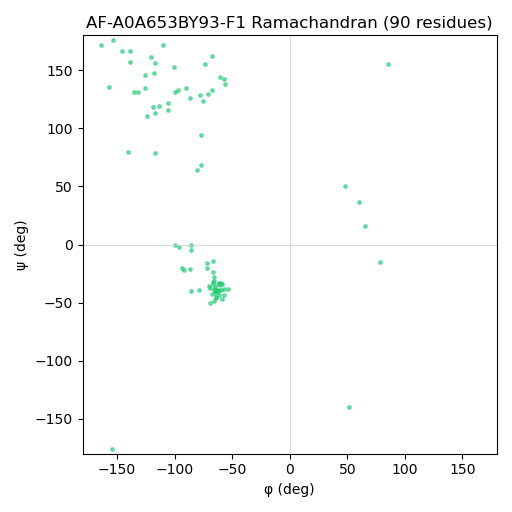2 ? -24.544 -5.135 7.666 1.00 44.97 92 ASP A C 1
ATOM 732 O O . ASP A 1 92 ? -25.799 -5.143 7.625 1.00 44.97 92 ASP A O 1
#